Protein AF-A0A7Y3FB42-F1 (afdb_monomer)

Mean predicted aligned error: 3.41 Å

Structure (mmCIF, N/CA/C/O backbone):
data_AF-A0A7Y3FB42-F1
#
_entry.id   AF-A0A7Y3FB42-F1
#
loop_
_atom_site.group_PDB
_atom_site.id
_atom_site.type_symbol
_atom_site.label_atom_id
_atom_site.label_alt_id
_atom_site.label_comp_id
_atom_site.label_asym_id
_atom_site.label_entity_id
_atom_site.label_seq_id
_atom_site.pdbx_PDB_ins_code
_atom_site.Cartn_x
_atom_site.Cartn_y
_atom_site.Cartn_z
_atom_site.occupancy
_atom_site.B_iso_or_equiv
_atom_site.auth_seq_id
_atom_site.auth_comp_id
_atom_site.auth_asym_id
_atom_site.auth_atom_id
_atom_site.pdbx_PDB_model_num
ATOM 1 N N . MET A 1 1 ? 3.618 -12.204 19.987 1.00 65.62 1 MET A N 1
ATOM 2 C CA . MET A 1 1 ? 2.351 -12.120 19.213 1.00 65.62 1 MET A CA 1
ATOM 3 C C . MET A 1 1 ? 2.277 -10.885 18.318 1.00 65.62 1 MET A C 1
ATOM 5 O O . MET A 1 1 ? 2.038 -11.058 17.133 1.00 65.62 1 MET A O 1
ATOM 9 N N . LYS A 1 2 ? 2.537 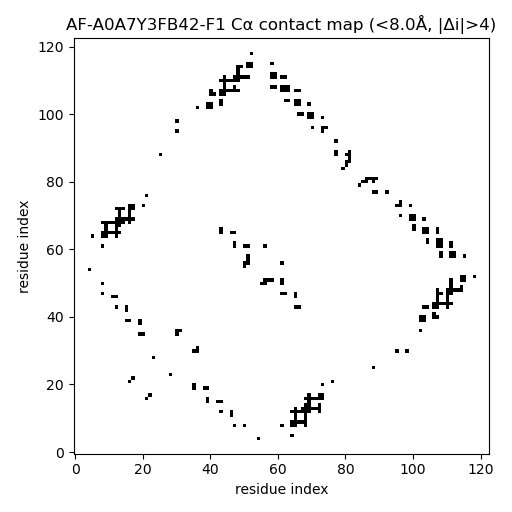-9.667 18.825 1.00 77.94 2 LYS A N 1
ATOM 10 C CA . LYS A 1 2 ? 2.471 -8.421 18.029 1.00 77.94 2 LYS A CA 1
ATOM 11 C C . LYS A 1 2 ? 3.300 -8.454 16.734 1.00 77.94 2 LYS A C 1
ATOM 13 O O . LYS A 1 2 ? 2.776 -8.087 15.693 1.00 77.94 2 LYS A O 1
ATOM 18 N N . ASN A 1 3 ? 4.526 -8.982 16.772 1.00 88.00 3 ASN A N 1
ATOM 19 C CA . ASN A 1 3 ? 5.378 -9.073 15.575 1.00 88.00 3 ASN A CA 1
ATOM 20 C C . ASN A 1 3 ? 4.798 -10.011 14.505 1.00 88.00 3 ASN A C 1
ATOM 22 O O . ASN A 1 3 ? 4.877 -9.701 13.324 1.00 88.00 3 ASN A O 1
ATOM 26 N N . LYS A 1 4 ? 4.150 -11.115 14.914 1.00 92.38 4 LYS A N 1
ATOM 27 C CA . LYS A 1 4 ? 3.469 -12.028 13.980 1.00 92.38 4 LYS A CA 1
ATOM 28 C C . LYS A 1 4 ? 2.294 -11.332 13.292 1.00 92.38 4 LYS A C 1
ATOM 30 O O . LYS A 1 4 ? 2.126 -11.474 12.094 1.00 92.38 4 LYS A O 1
ATOM 35 N N . VAL A 1 5 ? 1.510 -10.551 14.037 1.00 94.38 5 VAL A N 1
ATOM 36 C CA . VAL A 1 5 ? 0.392 -9.780 13.469 1.00 94.38 5 VAL A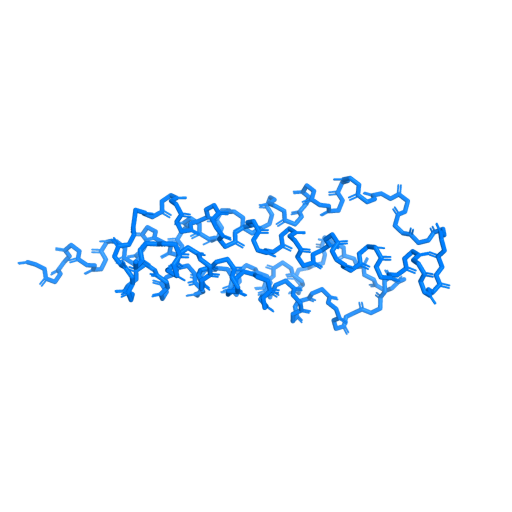 CA 1
ATOM 37 C C . VAL A 1 5 ? 0.897 -8.740 12.471 1.00 94.38 5 VAL A C 1
ATOM 39 O O . VAL A 1 5 ? 0.372 -8.665 11.370 1.00 94.38 5 VAL A O 1
ATOM 42 N N . ILE A 1 6 ? 1.927 -7.969 12.838 1.00 96.31 6 ILE A N 1
ATOM 43 C CA . ILE A 1 6 ? 2.544 -6.980 11.940 1.00 96.31 6 ILE A CA 1
ATOM 44 C C . ILE A 1 6 ? 2.978 -7.653 10.637 1.00 96.31 6 ILE A C 1
ATOM 46 O O . ILE A 1 6 ? 2.614 -7.183 9.566 1.00 96.31 6 ILE A O 1
ATOM 50 N N . PHE A 1 7 ? 3.681 -8.783 10.745 1.00 96.81 7 PHE A N 1
ATOM 51 C CA . PHE A 1 7 ? 4.097 -9.577 9.596 1.00 96.81 7 PHE A CA 1
ATOM 52 C C . PHE A 1 7 ? 2.912 -9.984 8.707 1.00 96.81 7 PHE A C 1
ATOM 54 O O . PHE A 1 7 ? 2.961 -9.753 7.505 1.00 96.81 7 PHE A O 1
ATOM 61 N N . TRP A 1 8 ? 1.831 -10.524 9.282 1.00 97.56 8 TRP A N 1
ATOM 62 C CA . TRP A 1 8 ? 0.654 -10.934 8.508 1.00 97.56 8 TRP A CA 1
ATOM 63 C C . TRP A 1 8 ? -0.033 -9.768 7.795 1.00 97.56 8 TRP A C 1
ATOM 65 O O . TRP A 1 8 ? -0.398 -9.910 6.632 1.00 97.56 8 TRP A O 1
ATOM 75 N N . VAL A 1 9 ? -0.181 -8.612 8.450 1.00 98.12 9 VAL A N 1
AT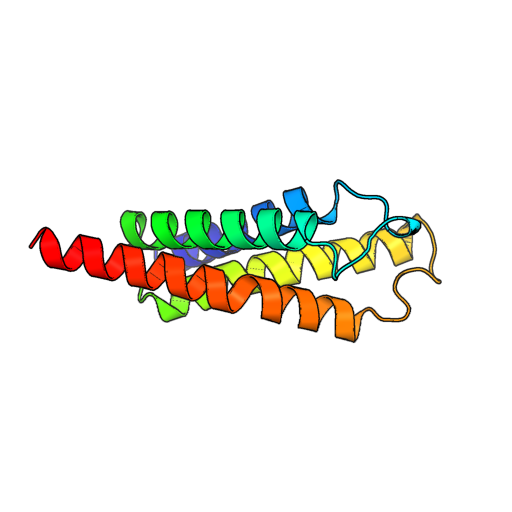OM 76 C CA . VAL A 1 9 ? -0.778 -7.428 7.808 1.00 98.12 9 VAL A CA 1
ATOM 77 C C . VAL A 1 9 ? 0.096 -6.937 6.653 1.00 98.12 9 VAL A C 1
ATOM 79 O O . VAL A 1 9 ? -0.421 -6.667 5.573 1.00 98.12 9 VAL A O 1
ATOM 82 N N . THR A 1 10 ? 1.415 -6.873 6.840 1.00 98.38 10 THR A N 1
ATOM 83 C CA . THR A 1 10 ? 2.330 -6.508 5.750 1.00 98.38 10 THR A CA 1
ATOM 84 C C . THR A 1 10 ? 2.275 -7.525 4.610 1.00 98.38 10 THR A C 1
ATOM 86 O O . THR A 1 10 ? 2.239 -7.127 3.449 1.00 98.38 10 THR A O 1
ATOM 89 N N . LEU A 1 11 ? 2.206 -8.825 4.917 1.00 98.31 11 LEU A N 1
ATOM 90 C CA . LEU A 1 11 ? 2.108 -9.881 3.909 1.00 98.31 11 LEU A CA 1
ATOM 91 C C . LEU A 1 11 ? 0.838 -9.749 3.061 1.00 98.31 11 LEU A C 1
ATOM 93 O O . LEU A 1 11 ? 0.908 -9.920 1.849 1.00 98.31 11 LEU A O 1
ATOM 97 N N . ILE A 1 12 ? -0.300 -9.383 3.660 1.00 98.38 12 ILE A N 1
ATOM 98 C CA . ILE A 1 12 ? -1.530 -9.086 2.907 1.00 98.38 12 ILE A CA 1
ATOM 99 C C . ILE A 1 12 ? -1.277 -7.954 1.900 1.00 98.38 12 ILE A C 1
ATOM 101 O O . ILE A 1 12 ? -1.653 -8.082 0.737 1.00 98.38 12 ILE A O 1
ATOM 105 N N . GLY A 1 13 ? -0.592 -6.884 2.314 1.00 98.44 13 GLY A N 1
ATOM 106 C CA . GLY A 1 13 ? -0.187 -5.799 1.415 1.00 98.44 13 GLY A CA 1
ATOM 107 C C . GLY A 1 13 ? 0.701 -6.278 0.262 1.00 98.44 13 GLY A C 1
ATOM 108 O O . GLY A 1 13 ? 0.454 -5.918 -0.887 1.00 98.44 13 GLY A O 1
ATOM 109 N N . ILE A 1 14 ? 1.685 -7.139 0.550 1.00 98.56 14 ILE A N 1
ATOM 110 C CA . ILE A 1 14 ? 2.562 -7.734 -0.473 1.00 98.56 14 ILE A CA 1
ATOM 111 C C . ILE A 1 14 ? 1.740 -8.529 -1.486 1.00 98.56 14 ILE A C 1
ATOM 113 O O . ILE A 1 14 ? 1.930 -8.362 -2.685 1.00 98.56 14 ILE A O 1
ATOM 117 N N . LEU A 1 15 ? 0.804 -9.360 -1.025 1.00 98.25 15 LEU A N 1
ATOM 118 C CA . LEU A 1 15 ? -0.041 -10.163 -1.910 1.00 98.25 15 LEU A CA 1
ATOM 119 C C . LEU A 1 15 ? -0.928 -9.290 -2.804 1.00 98.25 15 LEU A C 1
ATOM 121 O O . LEU A 1 15 ? -1.052 -9.577 -3.990 1.00 98.25 15 LEU A O 1
ATOM 125 N N . ILE A 1 16 ? -1.497 -8.204 -2.271 1.00 98.00 16 ILE A N 1
ATOM 126 C CA . ILE A 1 16 ? -2.282 -7.249 -3.068 1.00 98.00 16 ILE A CA 1
ATOM 127 C C . ILE A 1 16 ? -1.411 -6.625 -4.161 1.00 98.00 16 ILE A C 1
ATOM 129 O O . ILE A 1 16 ? -1.815 -6.600 -5.325 1.00 98.00 16 ILE A O 1
ATOM 133 N N . GLY A 1 17 ? -0.212 -6.154 -3.807 1.00 97.12 17 GLY A N 1
ATOM 134 C CA . GLY A 1 17 ? 0.725 -5.586 -4.773 1.00 97.12 17 GLY A CA 1
ATOM 135 C C . GLY A 1 17 ? 1.175 -6.613 -5.816 1.00 97.12 17 GLY A C 1
ATOM 136 O O . GLY A 1 17 ? 1.150 -6.326 -7.009 1.00 97.12 17 GLY A O 1
ATOM 137 N N . ALA A 1 18 ? 1.497 -7.837 -5.400 1.00 96.19 18 ALA A N 1
ATOM 138 C CA . ALA A 1 18 ? 1.887 -8.912 -6.305 1.00 96.19 18 ALA A CA 1
ATOM 139 C C . ALA A 1 18 ? 0.771 -9.230 -7.310 1.00 96.19 18 ALA A C 1
ATOM 141 O O . ALA A 1 18 ? 0.995 -9.199 -8.514 1.00 96.19 18 ALA A O 1
ATOM 142 N N . ILE A 1 19 ? -0.457 -9.444 -6.833 1.00 95.06 19 ILE A N 1
ATOM 143 C CA . ILE A 1 19 ? -1.606 -9.757 -7.694 1.00 95.06 19 ILE A CA 1
ATOM 144 C C . ILE A 1 19 ? -1.930 -8.601 -8.647 1.00 95.06 19 ILE A C 1
ATOM 146 O O . ILE A 1 19 ? -2.344 -8.852 -9.776 1.00 95.06 19 ILE A O 1
ATOM 150 N N . SER A 1 20 ? -1.763 -7.353 -8.209 1.00 93.94 20 SER A N 1
ATOM 151 C CA . SER A 1 20 ? -2.147 -6.190 -9.015 1.00 93.94 20 SER A CA 1
ATOM 152 C C . SER A 1 20 ? -1.090 -5.836 -10.054 1.00 93.94 20 SER A C 1
ATOM 154 O O . SER A 1 20 ? -1.413 -5.675 -11.225 1.00 93.94 20 SER A O 1
ATOM 156 N N . TYR A 1 21 ? 0.172 -5.728 -9.638 1.00 92.31 21 TYR A N 1
ATOM 157 C CA . TYR A 1 21 ? 1.229 -5.256 -10.521 1.00 92.31 21 TYR A CA 1
ATOM 158 C C . TYR A 1 21 ? 1.774 -6.399 -11.385 1.00 92.31 21 TYR A C 1
ATOM 160 O O . TYR A 1 21 ? 1.822 -6.256 -12.599 1.00 92.31 21 TYR A O 1
ATOM 168 N N . TRP A 1 22 ? 2.105 -7.566 -10.825 1.00 93.38 22 TRP A N 1
ATOM 169 C CA . TRP A 1 22 ? 2.868 -8.599 -11.551 1.00 93.38 22 TRP A CA 1
ATOM 170 C C . TRP A 1 22 ? 2.105 -9.288 -12.687 1.00 93.38 22 TRP A C 1
ATOM 172 O O . TRP A 1 22 ? 2.698 -10.018 -13.474 1.00 93.38 22 T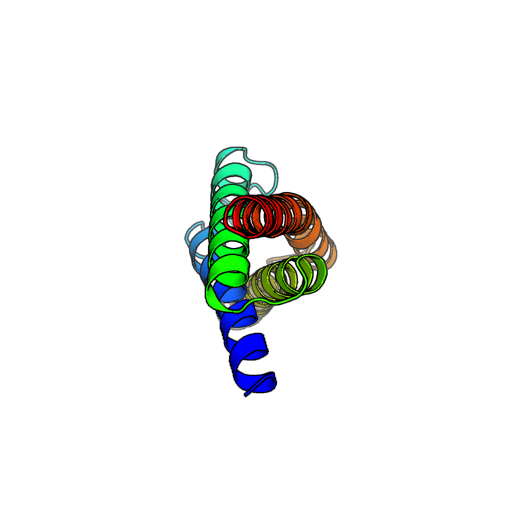RP A O 1
ATOM 182 N N . ARG A 1 23 ? 0.788 -9.089 -12.775 1.00 88.69 23 ARG A N 1
ATOM 183 C CA . ARG A 1 23 ? -0.043 -9.694 -13.824 1.00 88.69 23 ARG A CA 1
ATOM 184 C C . ARG A 1 23 ? 0.017 -8.958 -15.159 1.00 88.69 23 ARG A C 1
ATOM 186 O O . ARG A 1 23 ? -0.441 -9.519 -16.148 1.00 88.69 23 ARG A O 1
ATOM 193 N N . ILE A 1 24 ? 0.519 -7.727 -15.170 1.00 86.62 24 ILE A N 1
ATOM 194 C CA . ILE A 1 24 ? 0.571 -6.870 -16.356 1.00 86.62 24 ILE A CA 1
ATOM 195 C C . ILE A 1 24 ? 2.046 -6.720 -16.746 1.00 86.62 24 ILE A C 1
ATOM 197 O O . ILE A 1 24 ? 2.823 -6.294 -15.880 1.00 86.62 24 ILE A O 1
ATOM 201 N N . PRO A 1 25 ? 2.448 -7.065 -17.985 1.00 87.06 25 PRO A N 1
ATOM 202 C CA . PRO A 1 25 ? 3.789 -6.786 -18.502 1.00 87.06 25 PRO A CA 1
ATOM 203 C C . PRO A 1 25 ? 4.181 -5.319 -18.289 1.00 87.06 25 PRO A C 1
ATOM 205 O O . PRO A 1 25 ? 3.327 -4.435 -18.287 1.00 87.06 25 PRO A O 1
ATOM 208 N N . TYR A 1 26 ? 5.460 -5.051 -18.018 1.00 83.38 26 TYR A N 1
ATOM 209 C CA . TYR A 1 26 ? 5.886 -3.701 -17.630 1.00 83.38 26 TYR A CA 1
ATOM 210 C C . TYR A 1 26 ? 5.729 -2.680 -18.771 1.00 83.38 26 TYR A C 1
ATOM 212 O O . TYR A 1 26 ? 5.307 -1.552 -18.541 1.00 83.38 26 TYR A O 1
ATOM 220 N N . ASP A 1 27 ? 6.011 -3.089 -20.002 1.00 83.31 27 ASP A N 1
ATOM 221 C CA . ASP A 1 27 ? 5.855 -2.304 -21.229 1.00 83.31 27 ASP A CA 1
ATOM 222 C C . ASP A 1 27 ? 4.395 -1.935 -21.544 1.00 83.31 27 ASP A C 1
ATOM 224 O O . ASP A 1 27 ? 4.135 -0.907 -22.167 1.00 83.31 27 ASP A O 1
ATOM 228 N N . GLU A 1 28 ? 3.442 -2.727 -21.053 1.00 84.56 28 GLU A N 1
ATOM 229 C CA . GLU A 1 28 ? 2.002 -2.466 -21.159 1.00 84.56 28 GLU A CA 1
ATOM 230 C C . GLU A 1 28 ? 1.438 -1.723 -19.933 1.00 84.56 28 GLU A C 1
ATOM 232 O O . GLU A 1 28 ? 0.273 -1.315 -19.918 1.00 84.56 28 GLU A O 1
ATOM 237 N N . MET A 1 29 ? 2.238 -1.537 -18.878 1.00 83.25 29 MET A N 1
ATOM 238 C CA . MET A 1 29 ? 1.763 -0.990 -17.614 1.00 83.25 29 MET A CA 1
A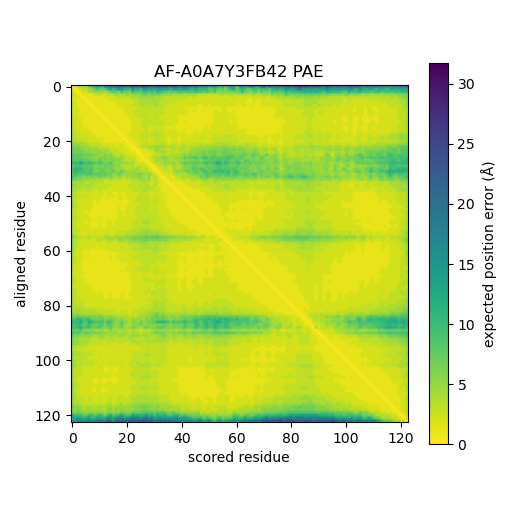TOM 239 C C . MET A 1 29 ? 1.548 0.521 -17.689 1.00 83.25 29 MET A C 1
ATOM 241 O O . MET A 1 29 ? 2.484 1.318 -17.644 1.00 83.25 29 MET A O 1
ATOM 245 N N . ASN A 1 30 ? 0.283 0.932 -17.650 1.00 86.25 30 ASN A N 1
ATOM 246 C CA . ASN A 1 30 ? -0.077 2.318 -17.395 1.00 86.25 30 ASN A CA 1
ATOM 247 C C . ASN A 1 30 ? -0.479 2.510 -15.924 1.00 86.25 30 ASN A C 1
ATOM 249 O O . ASN A 1 30 ? -1.571 2.145 -15.491 1.00 86.25 30 ASN A O 1
ATOM 253 N N . LEU A 1 31 ? 0.399 3.148 -15.146 1.00 81.56 31 LEU A N 1
ATOM 254 C CA . LEU A 1 31 ? 0.178 3.401 -13.716 1.00 81.56 31 LEU A CA 1
ATOM 255 C C . LEU A 1 31 ? -1.016 4.312 -13.416 1.00 81.56 31 LEU A C 1
ATOM 257 O O . LEU A 1 31 ? -1.481 4.334 -12.282 1.00 81.56 31 LEU A O 1
ATOM 261 N N . SER A 1 32 ? -1.510 5.068 -14.398 1.00 82.38 32 SER A N 1
ATOM 262 C CA . SER A 1 32 ? -2.704 5.914 -14.272 1.00 82.38 32 SER A CA 1
ATOM 263 C C . SER A 1 32 ? -3.987 5.227 -14.746 1.00 82.38 32 SER A C 1
ATOM 265 O O . SER A 1 32 ? -5.066 5.812 -14.673 1.00 82.38 32 SER A O 1
ATOM 267 N N . GLU A 1 33 ? -3.891 3.984 -15.225 1.00 88.75 33 GLU A N 1
ATOM 268 C CA . GLU A 1 33 ? -5.040 3.265 -15.749 1.00 88.75 33 GLU A CA 1
ATOM 269 C C . GLU A 1 33 ? -6.054 2.951 -14.648 1.00 88.75 33 GLU A C 1
ATOM 271 O O . GLU A 1 33 ? -5.731 2.401 -13.590 1.00 88.75 33 GLU A O 1
ATOM 276 N N . ILE A 1 34 ? -7.320 3.255 -14.934 1.00 84.50 34 ILE A N 1
ATOM 277 C CA . ILE A 1 34 ? -8.418 3.111 -13.979 1.00 84.50 34 ILE A CA 1
ATOM 278 C C . ILE A 1 34 ? -8.547 1.683 -13.437 1.00 84.50 34 ILE A C 1
ATOM 280 O O . ILE A 1 34 ? -8.849 1.499 -12.260 1.00 84.50 34 ILE A O 1
ATOM 284 N N . ASN A 1 35 ? -8.257 0.673 -14.261 1.00 88.56 35 ASN A N 1
ATOM 285 C CA . ASN A 1 35 ? -8.345 -0.730 -13.873 1.00 88.56 35 ASN A CA 1
ATOM 286 C C . ASN A 1 35 ? -7.340 -1.066 -12.765 1.00 88.56 35 ASN A C 1
ATOM 288 O O . ASN A 1 35 ? -7.720 -1.643 -11.746 1.00 88.56 35 ASN A O 1
ATOM 292 N N . LEU A 1 36 ? -6.080 -0.647 -12.910 1.00 90.38 36 LEU A N 1
ATOM 293 C CA . LEU A 1 36 ? -5.049 -0.864 -11.895 1.00 90.38 36 LEU A CA 1
ATOM 294 C C . LEU A 1 36 ? -5.382 -0.115 -10.595 1.00 90.38 36 LEU A C 1
ATOM 296 O O . LEU A 1 36 ? -5.257 -0.677 -9.504 1.00 90.38 36 LEU A O 1
ATOM 300 N N . TRP A 1 37 ? -5.869 1.127 -10.705 1.00 92.75 37 TRP A N 1
ATOM 301 C CA . TRP A 1 37 ? -6.353 1.922 -9.567 1.00 92.75 37 TRP A CA 1
ATOM 302 C C . TRP A 1 37 ? -7.467 1.225 -8.799 1.00 92.75 37 TRP A C 1
ATOM 304 O O . TRP A 1 37 ? -7.397 1.134 -7.571 1.00 92.75 37 TRP A O 1
ATOM 314 N N . LEU A 1 38 ? -8.442 0.668 -9.513 1.00 92.88 38 LEU A N 1
ATOM 315 C CA . LEU A 1 38 ? -9.533 -0.094 -8.921 1.00 92.88 38 LEU A CA 1
ATOM 316 C C . LEU A 1 38 ? -9.043 -1.391 -8.269 1.00 92.88 38 LEU A C 1
ATOM 318 O O . LEU A 1 38 ? -9.442 -1.665 -7.141 1.00 92.88 38 LEU A O 1
ATOM 322 N N . PHE A 1 39 ? -8.160 -2.160 -8.914 1.00 94.06 39 PHE A N 1
ATOM 323 C CA . PHE A 1 39 ? -7.654 -3.418 -8.351 1.00 94.06 39 PHE A CA 1
ATOM 324 C C . PHE A 1 39 ? -6.858 -3.205 -7.063 1.00 94.06 39 PHE A C 1
ATOM 326 O O . PHE A 1 39 ? -7.181 -3.809 -6.036 1.00 94.06 39 PHE A O 1
ATOM 333 N N . VAL A 1 40 ? -5.861 -2.316 -7.089 1.00 96.38 40 VAL A N 1
ATOM 334 C CA . VAL A 1 40 ? -5.055 -2.016 -5.897 1.00 96.38 40 VAL A CA 1
ATOM 335 C C . VAL A 1 40 ? -5.935 -1.387 -4.825 1.00 96.38 40 VAL A C 1
ATOM 337 O O . VAL A 1 40 ? -5.889 -1.829 -3.683 1.00 96.38 40 VAL A O 1
ATOM 340 N N . GLY A 1 41 ? -6.769 -0.405 -5.185 1.00 96.88 41 GLY A N 1
ATOM 341 C CA . GLY A 1 41 ? -7.625 0.312 -4.241 1.00 96.88 41 GLY A CA 1
ATOM 342 C C . GLY A 1 41 ? -8.675 -0.576 -3.569 1.00 96.88 41 GLY A C 1
ATOM 343 O O . GLY A 1 41 ? -8.885 -0.479 -2.360 1.00 96.88 41 GLY A O 1
ATOM 344 N N . ALA A 1 42 ? -9.314 -1.478 -4.318 1.00 97.50 42 ALA A N 1
ATOM 345 C CA . ALA A 1 42 ? -10.239 -2.457 -3.752 1.00 97.50 42 ALA A CA 1
ATOM 346 C C . ALA A 1 42 ? -9.497 -3.459 -2.859 1.00 97.50 42 ALA A C 1
ATOM 348 O O . ALA A 1 42 ? -9.940 -3.740 -1.744 1.00 97.50 42 ALA A O 1
ATOM 349 N N . GLY A 1 43 ? -8.342 -3.957 -3.314 1.00 98.12 43 GLY A N 1
ATOM 350 C CA . GLY A 1 43 ? -7.515 -4.890 -2.554 1.00 98.12 43 GLY A CA 1
ATOM 351 C C . GLY A 1 43 ? -7.055 -4.308 -1.217 1.00 98.12 43 GLY A C 1
ATOM 352 O O . GLY A 1 43 ? -7.212 -4.949 -0.178 1.00 98.12 43 GLY A O 1
ATOM 353 N N . THR A 1 44 ? -6.541 -3.078 -1.212 1.00 98.50 44 THR A N 1
ATOM 354 C CA . THR A 1 44 ? -6.056 -2.397 -0.002 1.00 98.50 44 THR A CA 1
ATOM 355 C C . THR A 1 44 ? -7.187 -2.052 0.956 1.00 98.50 44 THR A C 1
ATOM 357 O O . THR A 1 44 ? -7.015 -2.242 2.160 1.00 98.50 44 THR A O 1
ATOM 360 N N . LEU A 1 45 ? -8.346 -1.614 0.450 1.00 98.62 45 LEU A N 1
ATOM 361 C CA . LEU A 1 45 ? -9.538 -1.353 1.259 1.00 98.62 45 LEU A CA 1
ATOM 362 C C . LEU A 1 45 ? -10.034 -2.629 1.943 1.00 98.62 45 LEU A C 1
ATOM 364 O O . LEU A 1 45 ? -10.248 -2.639 3.155 1.00 98.62 45 LEU A O 1
ATOM 368 N N . ILE A 1 46 ? -10.199 -3.714 1.185 1.00 98.38 46 ILE A N 1
ATOM 369 C CA . ILE A 1 46 ? -10.678 -4.999 1.709 1.00 98.38 46 ILE A CA 1
ATOM 370 C C . ILE A 1 46 ? -9.657 -5.576 2.697 1.00 98.38 46 ILE A C 1
ATOM 372 O O . ILE A 1 46 ? -10.011 -5.963 3.814 1.00 98.38 46 ILE A O 1
ATOM 376 N N . GLY A 1 47 ? -8.378 -5.585 2.317 1.00 98.25 47 GLY A N 1
ATOM 377 C CA . GLY A 1 47 ? -7.290 -6.102 3.139 1.00 98.25 47 GLY A CA 1
ATOM 378 C C . GLY A 1 47 ? -7.153 -5.362 4.468 1.00 98.25 47 GLY A C 1
ATOM 379 O O . GLY A 1 47 ? -7.001 -5.999 5.515 1.00 98.25 47 GLY A O 1
ATOM 380 N N . SER A 1 48 ? -7.255 -4.030 4.464 1.00 98.50 48 SER A N 1
ATOM 381 C CA . SER A 1 48 ? -7.158 -3.226 5.683 1.00 98.50 48 SER A CA 1
ATOM 382 C C . SER A 1 48 ? -8.406 -3.327 6.565 1.00 98.50 48 SER A C 1
ATOM 384 O O . SER A 1 48 ? -8.279 -3.365 7.796 1.00 98.50 48 SER A O 1
ATOM 386 N N . LEU A 1 49 ? -9.593 -3.446 5.961 1.00 98.31 49 LEU A N 1
ATOM 387 C CA . LEU A 1 49 ? -10.853 -3.677 6.663 1.00 98.31 49 LEU A CA 1
ATOM 388 C C . LEU A 1 49 ? -10.782 -4.988 7.450 1.00 98.31 49 LEU A C 1
ATOM 390 O O . LEU A 1 49 ? -10.917 -4.981 8.677 1.00 98.31 49 LEU A O 1
ATOM 394 N N . PHE A 1 50 ? -10.487 -6.105 6.781 1.00 97.94 50 PHE A N 1
ATOM 395 C CA . PHE A 1 50 ? -10.408 -7.406 7.446 1.00 97.94 50 PHE A CA 1
ATOM 396 C C . PHE A 1 50 ? -9.251 -7.486 8.439 1.00 97.94 50 PHE A C 1
ATOM 398 O O . PHE A 1 50 ? -9.436 -7.999 9.542 1.00 97.94 50 PHE A O 1
ATOM 405 N N . SER A 1 51 ? -8.088 -6.917 8.115 1.00 97.62 51 SER A N 1
ATOM 406 C CA . SER A 1 51 ? -6.954 -6.879 9.048 1.00 97.62 51 SER A CA 1
ATOM 407 C C . SER A 1 51 ? -7.305 -6.139 10.340 1.00 97.62 51 SER A C 1
ATOM 409 O O . SER A 1 51 ? -6.944 -6.577 11.433 1.00 97.62 51 SER A O 1
ATOM 411 N N . THR A 1 52 ? -8.047 -5.034 10.245 1.00 97.44 52 THR A N 1
ATOM 412 C CA . THR A 1 52 ? -8.497 -4.286 11.425 1.00 97.44 52 THR A CA 1
ATOM 413 C C . THR A 1 52 ? -9.505 -5.090 12.244 1.00 97.44 52 THR A C 1
ATOM 415 O O . THR A 1 52 ? -9.367 -5.162 13.468 1.00 97.44 52 THR A O 1
ATOM 418 N N . LEU A 1 5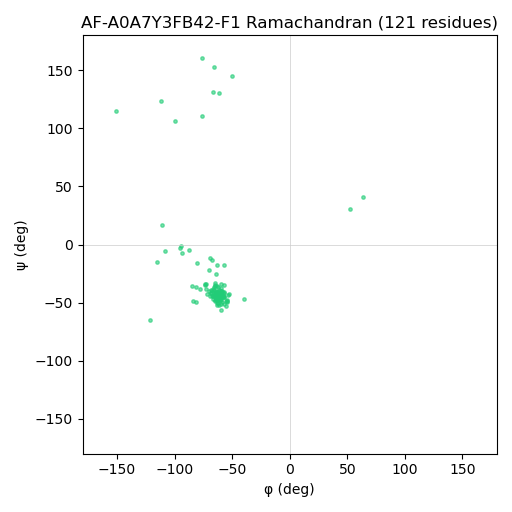3 ? -10.474 -5.736 11.583 1.00 95.62 53 LEU A N 1
ATOM 419 C CA . LEU A 1 53 ? -11.485 -6.564 12.245 1.00 95.62 53 LEU A CA 1
ATOM 420 C C . LEU A 1 53 ? -10.881 -7.770 12.975 1.00 95.62 53 LEU A C 1
ATOM 422 O O . LEU A 1 53 ? -11.266 -8.042 14.109 1.00 95.62 53 LEU A O 1
ATOM 426 N N . LEU A 1 54 ? -9.934 -8.467 12.344 1.00 95.06 54 LEU A N 1
ATOM 427 C CA . LEU A 1 54 ? -9.344 -9.701 12.868 1.00 95.06 54 LEU A CA 1
ATOM 428 C C . LEU A 1 54 ? -8.301 -9.443 13.958 1.00 95.06 54 LEU A C 1
ATOM 430 O O . LEU A 1 54 ? -8.220 -10.192 14.930 1.00 95.06 54 LEU A O 1
ATOM 434 N N . PHE A 1 55 ? -7.491 -8.391 13.809 1.00 94.31 55 PHE A N 1
ATOM 435 C CA . PHE A 1 55 ? -6.315 -8.191 14.656 1.00 94.31 55 PHE A CA 1
ATOM 436 C C . PHE A 1 55 ? -6.441 -7.054 15.675 1.00 94.31 55 PHE A C 1
ATOM 438 O O . PHE A 1 55 ? -5.540 -6.889 16.501 1.00 94.31 55 PHE A O 1
ATOM 445 N N . ASN A 1 56 ? -7.527 -6.270 15.648 1.00 89.94 56 ASN A N 1
ATOM 446 C CA . ASN A 1 56 ? -7.791 -5.169 16.590 1.00 89.94 56 ASN A CA 1
ATOM 447 C C . ASN A 1 56 ? -6.636 -4.151 16.713 1.00 89.94 56 ASN A C 1
ATOM 449 O O . ASN A 1 56 ? -6.410 -3.550 17.769 1.00 89.94 56 ASN A O 1
ATOM 453 N N . LEU A 1 57 ? -5.877 -3.950 15.634 1.00 91.75 57 LEU A N 1
ATOM 454 C CA . LEU A 1 57 ? -4.816 -2.950 15.579 1.00 91.75 57 LEU A CA 1
ATOM 455 C C . LEU A 1 57 ? -5.386 -1.534 15.421 1.00 91.75 57 LEU A C 1
ATOM 457 O O . LEU A 1 57 ? -6.517 -1.332 14.983 1.00 91.75 57 LEU A O 1
ATOM 461 N N . LYS A 1 58 ? -4.573 -0.522 15.757 1.00 95.56 58 LYS A N 1
ATOM 462 C CA . LYS A 1 58 ? -4.927 0.877 15.477 1.00 95.56 58 LYS A CA 1
ATOM 463 C C . LYS A 1 58 ? -5.073 1.060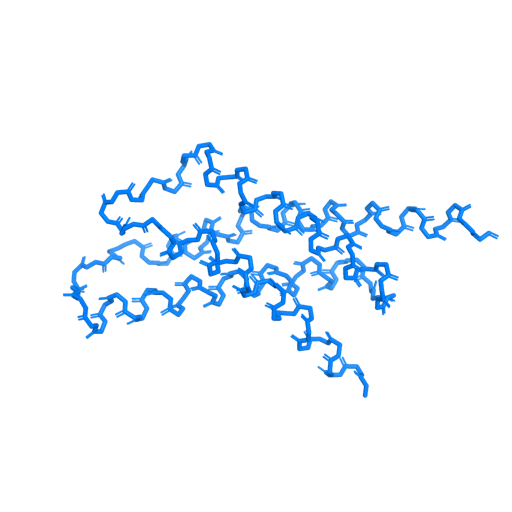 13.952 1.00 95.56 58 LYS A C 1
ATOM 465 O O . LYS A 1 58 ? -4.127 0.696 13.251 1.00 95.56 58 LYS A O 1
ATOM 470 N N . PRO A 1 59 ? -6.163 1.665 13.442 1.00 97.19 59 PRO A N 1
ATOM 471 C CA . PRO A 1 59 ? -6.429 1.763 12.002 1.00 97.19 59 PRO A CA 1
ATOM 472 C C . PRO A 1 59 ? -5.284 2.364 11.187 1.00 97.19 59 PRO A C 1
ATOM 474 O O . PRO A 1 59 ? -4.883 1.804 10.172 1.00 97.19 59 PRO A O 1
ATOM 477 N N . TRP A 1 60 ? -4.674 3.443 11.686 1.00 98.00 60 TRP A N 1
ATOM 478 C CA . TRP A 1 60 ? -3.531 4.075 11.022 1.00 98.00 60 TRP A CA 1
ATOM 479 C C . TRP A 1 60 ? -2.333 3.128 10.865 1.00 98.00 60 TRP A C 1
ATOM 481 O O . TRP A 1 60 ? -1.641 3.183 9.854 1.00 98.00 60 TRP A O 1
ATOM 491 N N . LYS A 1 61 ? -2.102 2.216 11.824 1.00 97.75 61 LYS A N 1
ATOM 492 C CA . LYS A 1 61 ? -1.033 1.212 11.711 1.00 97.75 61 LYS A CA 1
ATOM 493 C C . LYS A 1 61 ? -1.349 0.200 10.622 1.00 97.75 61 LYS A C 1
ATOM 495 O O . LYS A 1 61 ? -0.454 -0.159 9.873 1.00 97.75 61 LYS A O 1
ATOM 500 N N . VAL A 1 62 ? -2.599 -0.253 10.536 1.00 98.25 62 VAL A N 1
ATOM 501 C CA . VAL A 1 62 ? -3.025 -1.192 9.488 1.00 98.25 62 VAL A CA 1
ATOM 502 C C . VAL A 1 62 ? -2.862 -0.554 8.113 1.00 98.25 62 VAL A C 1
ATOM 504 O O . VAL A 1 62 ? -2.258 -1.169 7.240 1.00 98.25 62 VAL A O 1
ATOM 507 N N . GLY A 1 63 ? -3.312 0.695 7.950 1.00 98.31 63 GLY A N 1
ATOM 508 C CA . GLY A 1 63 ? -3.136 1.452 6.711 1.00 98.31 63 GLY A CA 1
ATOM 509 C C . GLY A 1 63 ? -1.671 1.523 6.272 1.00 98.31 63 GLY A C 1
ATOM 510 O O . GLY A 1 63 ? -1.353 1.157 5.143 1.00 98.31 63 GLY A O 1
ATOM 511 N N . LEU A 1 64 ? -0.765 1.898 7.184 1.00 98.56 64 LEU A N 1
ATOM 512 C CA . LEU A 1 64 ? 0.671 1.965 6.891 1.00 98.56 64 LEU A CA 1
ATOM 513 C C . LEU A 1 64 ? 1.286 0.598 6.559 1.00 98.56 64 LEU A C 1
ATOM 515 O O . LEU A 1 64 ? 2.101 0.517 5.649 1.00 98.56 64 LEU A O 1
ATOM 519 N N . LEU A 1 65 ? 0.910 -0.472 7.265 1.00 98.56 65 LEU A N 1
ATOM 520 C CA . LEU A 1 65 ? 1.472 -1.809 7.030 1.00 98.56 65 LEU A CA 1
ATOM 521 C C . LEU A 1 65 ? 1.015 -2.413 5.697 1.00 98.56 65 LEU A C 1
ATOM 523 O O . LEU A 1 65 ? 1.828 -3.007 4.994 1.00 98.56 65 LEU A O 1
ATOM 527 N N . ILE A 1 66 ? -0.257 -2.231 5.330 1.00 98.62 66 ILE A N 1
ATOM 528 C CA . ILE A 1 66 ? -0.776 -2.655 4.022 1.00 98.62 66 ILE A CA 1
ATOM 529 C C . ILE A 1 66 ? -0.070 -1.881 2.902 1.00 98.62 66 ILE A C 1
ATOM 531 O O . ILE A 1 66 ? 0.441 -2.494 1.969 1.00 98.62 66 ILE A O 1
ATOM 535 N N . THR A 1 67 ? 0.025 -0.554 3.035 1.00 98.69 67 THR A N 1
ATOM 536 C CA . THR A 1 67 ? 0.728 0.324 2.078 1.00 98.69 67 THR A CA 1
ATOM 537 C C . THR A 1 67 ? 2.193 -0.084 1.927 1.00 98.69 67 THR A C 1
ATOM 539 O O . THR A 1 67 ? 2.689 -0.225 0.813 1.00 98.69 67 THR A O 1
ATOM 542 N N . LEU A 1 68 ? 2.881 -0.343 3.046 1.00 98.56 68 LEU A N 1
ATOM 543 C CA . LEU A 1 68 ? 4.257 -0.833 3.046 1.00 98.56 68 LEU A CA 1
ATOM 544 C C . LEU A 1 68 ? 4.376 -2.154 2.282 1.00 98.56 68 LEU A C 1
ATOM 546 O O . LEU A 1 68 ? 5.299 -2.313 1.493 1.00 98.56 68 LEU A O 1
ATOM 550 N N . GLY A 1 69 ? 3.448 -3.089 2.489 1.00 98.62 69 GLY A N 1
ATOM 551 C CA . GLY A 1 69 ? 3.438 -4.349 1.754 1.00 98.62 69 GLY A CA 1
ATOM 552 C C . GLY A 1 69 ? 3.295 -4.153 0.243 1.00 98.62 69 GLY A C 1
ATOM 553 O O . GLY A 1 69 ? 4.041 -4.763 -0.518 1.00 98.62 69 GLY A O 1
ATOM 554 N N . VAL A 1 70 ? 2.399 -3.261 -0.193 1.00 98.56 70 VAL A N 1
ATOM 555 C CA . VAL A 1 70 ? 2.228 -2.930 -1.619 1.00 98.56 70 VAL A CA 1
ATOM 556 C C . VAL A 1 70 ? 3.512 -2.333 -2.199 1.00 98.56 70 VAL A C 1
ATOM 558 O O . VAL A 1 70 ? 3.989 -2.806 -3.227 1.00 98.56 70 VAL A O 1
ATOM 561 N N . ILE A 1 71 ? 4.114 -1.359 -1.509 1.00 98.50 71 ILE A N 1
ATOM 562 C CA . ILE A 1 71 ? 5.393 -0.751 -1.905 1.00 98.50 71 ILE A CA 1
ATOM 563 C C . ILE A 1 71 ? 6.489 -1.813 -2.031 1.00 98.50 71 ILE A C 1
ATOM 565 O O . ILE A 1 71 ? 7.221 -1.829 -3.017 1.00 98.50 71 ILE A O 1
ATOM 569 N N . LEU A 1 72 ? 6.594 -2.727 -1.063 1.00 98.50 72 LEU A N 1
ATOM 570 C CA . LEU A 1 72 ? 7.575 -3.810 -1.112 1.00 98.50 72 LEU A CA 1
ATOM 571 C C . LEU A 1 72 ? 7.354 -4.715 -2.326 1.00 98.50 72 LEU A C 1
ATOM 573 O O . LEU A 1 72 ? 8.324 -5.072 -2.982 1.00 98.50 72 LEU A O 1
ATOM 577 N N . ALA A 1 73 ? 6.110 -5.053 -2.666 1.00 98.12 73 ALA A N 1
ATOM 578 C CA . ALA A 1 73 ? 5.821 -5.854 -3.855 1.00 98.12 73 ALA A CA 1
ATOM 579 C C . ALA A 1 73 ? 6.240 -5.156 -5.160 1.00 98.12 73 ALA A C 1
ATOM 581 O O . ALA A 1 73 ? 6.732 -5.824 -6.070 1.00 98.12 73 ALA A O 1
ATOM 582 N N . VAL A 1 74 ? 6.081 -3.830 -5.240 1.00 97.06 74 VAL A N 1
ATOM 583 C CA . VAL A 1 74 ? 6.543 -3.018 -6.379 1.00 97.06 74 VAL A CA 1
ATOM 584 C C . VAL A 1 74 ? 8.069 -2.958 -6.423 1.00 97.06 74 VAL A C 1
ATOM 586 O O . VAL A 1 74 ? 8.649 -3.191 -7.475 1.00 97.06 74 VAL A O 1
ATOM 589 N N . ILE A 1 75 ? 8.739 -2.743 -5.289 1.00 97.94 75 ILE A N 1
ATOM 590 C CA . ILE A 1 75 ? 10.210 -2.752 -5.218 1.00 97.94 75 ILE A CA 1
ATOM 591 C C . ILE A 1 75 ? 10.772 -4.115 -5.635 1.00 97.94 75 ILE A C 1
ATOM 593 O O . ILE A 1 75 ? 11.711 -4.171 -6.424 1.00 97.94 75 ILE A O 1
ATOM 597 N N . ILE A 1 76 ? 10.200 -5.216 -5.133 1.00 97.62 76 ILE A N 1
ATOM 598 C CA . ILE A 1 76 ? 10.629 -6.572 -5.504 1.00 97.62 76 ILE A CA 1
ATOM 599 C C . ILE A 1 76 ? 10.450 -6.781 -7.008 1.00 97.62 76 ILE A C 1
ATOM 601 O O . ILE A 1 76 ? 11.332 -7.361 -7.635 1.00 97.62 76 ILE A O 1
ATOM 605 N N . ARG A 1 77 ? 9.353 -6.279 -7.587 1.00 95.31 77 ARG A N 1
ATOM 606 C CA . ARG A 1 77 ? 9.142 -6.334 -9.033 1.00 95.31 77 ARG A CA 1
ATOM 607 C C . ARG A 1 77 ? 10.222 -5.574 -9.794 1.00 95.31 77 ARG A C 1
ATOM 609 O O . ARG A 1 77 ? 10.848 -6.163 -10.659 1.00 95.31 77 ARG A O 1
ATOM 616 N N . ILE A 1 78 ? 10.467 -4.312 -9.440 1.00 95.50 78 ILE A N 1
ATOM 617 C CA . ILE A 1 78 ? 11.482 -3.473 -10.093 1.00 95.50 78 ILE A CA 1
ATOM 618 C C . ILE A 1 78 ? 12.839 -4.183 -10.071 1.00 95.50 78 ILE A C 1
ATOM 620 O O . ILE A 1 78 ? 13.504 -4.290 -11.094 1.00 95.50 78 ILE A O 1
ATOM 624 N N . ILE A 1 79 ? 13.239 -4.713 -8.910 1.00 96.50 79 ILE A N 1
ATOM 625 C CA . ILE A 1 79 ? 14.496 -5.457 -8.773 1.00 96.50 79 ILE A CA 1
ATOM 626 C C . ILE A 1 79 ? 14.500 -6.688 -9.687 1.00 96.50 79 ILE A C 1
ATOM 628 O O . ILE A 1 79 ? 15.511 -6.955 -10.333 1.00 96.50 79 ILE A O 1
ATOM 632 N N . TYR A 1 80 ? 13.398 -7.437 -9.739 1.00 95.75 80 TYR A N 1
ATOM 633 C CA . TYR A 1 80 ? 13.272 -8.631 -10.570 1.00 95.75 80 TYR A CA 1
ATOM 634 C C . TYR A 1 80 ? 13.379 -8.303 -12.067 1.00 95.75 80 TYR A C 1
ATOM 636 O O . TYR A 1 80 ? 14.215 -8.889 -12.754 1.00 95.75 80 TYR A O 1
ATOM 644 N N . ASP A 1 81 ? 12.619 -7.322 -12.548 1.00 93.69 81 ASP A N 1
ATOM 645 C CA . ASP A 1 81 ? 12.579 -6.934 -13.961 1.00 93.69 81 ASP A CA 1
ATOM 646 C C . ASP A 1 81 ? 13.942 -6.359 -14.411 1.00 93.69 81 ASP A C 1
ATOM 648 O O . ASP A 1 81 ? 14.495 -6.797 -15.423 1.00 93.69 81 ASP A O 1
ATOM 652 N N . VAL A 1 82 ? 14.569 -5.497 -13.597 1.00 94.25 82 VAL A N 1
ATOM 653 C CA . VAL A 1 82 ? 15.908 -4.930 -13.865 1.00 94.25 82 VAL A CA 1
ATOM 654 C C . VAL A 1 82 ? 17.013 -5.992 -13.849 1.00 94.25 82 VAL A C 1
ATOM 656 O O . VAL A 1 82 ? 17.963 -5.906 -14.626 1.00 94.25 82 VAL A O 1
ATOM 659 N N . THR A 1 83 ? 16.922 -6.988 -12.961 1.00 95.31 83 THR A N 1
ATOM 660 C CA . THR A 1 83 ? 17.975 -8.010 -12.804 1.00 95.31 83 THR A CA 1
ATOM 661 C C . THR A 1 83 ? 17.879 -9.115 -13.854 1.00 95.31 83 THR A C 1
ATOM 663 O O . THR A 1 83 ? 18.911 -9.629 -14.284 1.00 95.31 83 THR A O 1
ATOM 666 N N . PHE A 1 84 ? 16.665 -9.517 -14.240 1.00 94.06 84 PHE A N 1
ATOM 667 C CA . PHE A 1 84 ? 16.448 -10.742 -15.017 1.00 94.06 84 PHE A CA 1
ATOM 668 C C . PHE A 1 84 ? 15.883 -10.527 -16.426 1.00 94.06 84 PHE A C 1
ATOM 670 O O . PHE A 1 84 ? 15.952 -11.464 -17.220 1.00 94.06 84 PHE A O 1
ATOM 677 N N . PHE A 1 85 ? 15.349 -9.344 -16.756 1.00 88.88 85 PHE A N 1
ATOM 678 C CA . PHE A 1 85 ? 14.704 -9.091 -18.052 1.00 88.88 85 PHE A CA 1
ATOM 679 C C . PHE A 1 85 ? 15.368 -7.950 -18.819 1.00 88.88 85 PHE A C 1
ATOM 681 O O . PHE A 1 85 ? 15.941 -8.185 -19.880 1.00 88.88 85 PHE A O 1
ATOM 688 N N . ASP A 1 86 ? 15.307 -6.729 -18.289 1.00 87.31 86 ASP A N 1
ATOM 689 C CA . ASP A 1 86 ? 15.830 -5.539 -18.959 1.00 87.31 86 ASP A CA 1
ATOM 690 C C . ASP A 1 86 ? 16.278 -4.500 -17.929 1.00 87.31 86 ASP A C 1
ATOM 692 O O . ASP A 1 86 ? 15.465 -3.913 -17.219 1.00 87.31 86 ASP A O 1
ATOM 696 N N . SER A 1 87 ? 17.579 -4.215 -17.878 1.00 86.88 87 SER A N 1
ATOM 697 C CA . SER A 1 87 ? 18.143 -3.229 -16.950 1.00 86.88 87 SER A CA 1
ATOM 698 C C . SER A 1 87 ? 17.727 -1.782 -17.238 1.00 86.88 87 SER A C 1
ATOM 700 O O . SER A 1 87 ? 17.970 -0.906 -16.413 1.00 86.88 87 SER A O 1
ATOM 702 N N . THR A 1 88 ? 17.156 -1.519 -18.416 1.00 87.06 88 THR A N 1
ATOM 703 C CA . THR A 1 88 ? 16.609 -0.212 -18.807 1.00 87.06 88 THR A CA 1
ATOM 704 C C . THR A 1 88 ? 15.103 -0.098 -18.557 1.00 87.06 88 THR A C 1
ATOM 706 O O . THR A 1 88 ? 14.523 0.977 -18.741 1.00 87.06 88 THR A O 1
ATOM 709 N N . SER A 1 89 ? 14.467 -1.179 -18.089 1.00 78.88 89 SER A N 1
ATOM 710 C CA . SER A 1 89 ? 13.118 -1.122 -17.531 1.00 78.88 89 SER A CA 1
ATOM 711 C C . SER A 1 89 ? 13.121 -0.304 -16.230 1.00 78.88 89 SER A C 1
ATOM 713 O O . SER A 1 89 ? 14.141 -0.181 -15.554 1.00 78.88 89 SER A O 1
ATOM 715 N N . HIS A 1 90 ? 11.987 0.312 -15.885 1.00 89.38 90 HIS A N 1
ATOM 716 C CA . HIS A 1 90 ? 11.832 1.109 -14.658 1.00 89.38 90 HIS A CA 1
ATOM 717 C C . HIS A 1 90 ? 12.706 2.374 -14.536 1.00 89.38 90 HIS A C 1
ATOM 719 O O . HIS A 1 90 ? 13.153 2.744 -13.447 1.00 89.38 90 HIS A O 1
ATOM 725 N N . ASN A 1 91 ? 12.872 3.131 -15.628 1.00 90.56 91 ASN A N 1
ATOM 726 C CA . ASN A 1 91 ? 13.552 4.443 -15.611 1.00 90.56 91 ASN A CA 1
ATOM 727 C C . ASN A 1 91 ? 12.923 5.467 -14.642 1.00 90.56 91 ASN A C 1
ATOM 729 O O . ASN A 1 91 ? 13.553 6.463 -14.287 1.00 90.56 91 ASN A O 1
ATOM 733 N N . LEU A 1 92 ? 11.680 5.232 -14.210 1.00 91.38 92 LEU A N 1
ATOM 734 C CA . LEU A 1 92 ? 10.945 6.069 -13.266 1.00 91.38 92 LEU A CA 1
ATOM 735 C C . LEU A 1 92 ? 10.737 5.386 -11.907 1.00 91.38 92 LEU A C 1
ATOM 737 O O . LEU A 1 92 ? 9.926 5.877 -11.123 1.00 91.38 92 LEU A O 1
ATOM 741 N N . ALA A 1 93 ? 11.486 4.321 -11.587 1.00 93.38 93 ALA A N 1
ATOM 742 C CA . ALA A 1 93 ? 11.329 3.503 -10.378 1.00 93.38 93 ALA A CA 1
ATOM 743 C C . ALA A 1 93 ? 11.004 4.288 -9.086 1.00 93.38 93 ALA A C 1
ATOM 745 O O . ALA A 1 93 ? 10.057 3.907 -8.391 1.00 93.38 93 ALA A O 1
ATOM 746 N N . PRO A 1 94 ? 11.696 5.401 -8.743 1.00 94.12 94 PRO A N 1
ATOM 747 C CA . PRO A 1 94 ? 11.349 6.175 -7.549 1.00 94.12 94 PRO A CA 1
ATOM 748 C C . PRO A 1 94 ? 9.908 6.705 -7.566 1.00 94.12 94 PRO A C 1
ATOM 750 O O . PRO A 1 94 ? 9.223 6.677 -6.544 1.00 94.12 94 PRO A O 1
ATOM 753 N N . PHE A 1 95 ? 9.427 7.162 -8.722 1.00 94.69 95 PHE A N 1
ATOM 754 C CA . PHE A 1 95 ? 8.063 7.656 -8.889 1.00 94.69 95 PHE A CA 1
ATOM 755 C C . PHE A 1 95 ? 7.044 6.525 -8.864 1.00 94.69 95 PHE A C 1
ATOM 757 O O . PHE A 1 95 ? 5.993 6.691 -8.257 1.00 94.69 95 PHE A O 1
ATOM 764 N N . GLU A 1 96 ? 7.346 5.367 -9.445 1.00 93.62 96 GLU A N 1
ATOM 765 C CA . GLU A 1 96 ? 6.452 4.200 -9.423 1.00 93.62 96 GLU A CA 1
ATOM 766 C C . GLU A 1 96 ? 6.164 3.745 -7.988 1.00 93.62 96 GLU A C 1
ATOM 768 O O . G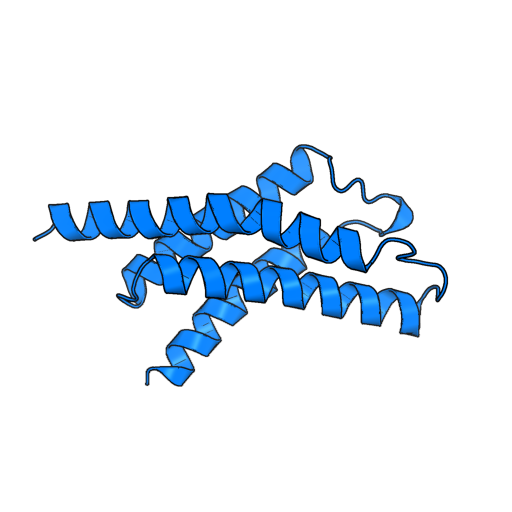LU A 1 96 ? 5.014 3.510 -7.606 1.00 93.62 96 GLU A O 1
ATOM 773 N N . VAL A 1 97 ? 7.207 3.720 -7.152 1.00 96.50 97 VAL A N 1
ATOM 774 C CA . VAL A 1 97 ? 7.085 3.435 -5.721 1.00 96.50 97 VAL A CA 1
ATOM 775 C C . VAL A 1 97 ? 6.206 4.481 -5.030 1.00 96.50 97 VAL A C 1
ATOM 777 O O . VAL A 1 97 ? 5.288 4.113 -4.293 1.00 96.50 97 VAL A O 1
ATOM 780 N N . ILE A 1 98 ? 6.424 5.774 -5.295 1.00 96.81 98 ILE A N 1
ATOM 781 C CA . ILE A 1 98 ? 5.603 6.858 -4.731 1.00 96.81 98 ILE A CA 1
ATOM 782 C C . ILE A 1 98 ? 4.136 6.723 -5.166 1.00 96.81 98 ILE A C 1
ATOM 784 O O . ILE A 1 98 ? 3.244 6.793 -4.319 1.00 96.81 98 ILE A O 1
ATOM 788 N N . PHE A 1 99 ? 3.875 6.485 -6.454 1.00 94.44 99 PHE A N 1
ATOM 789 C CA . PHE A 1 99 ? 2.528 6.301 -6.995 1.00 94.44 99 PHE A CA 1
ATOM 790 C C . PHE A 1 99 ? 1.818 5.120 -6.340 1.00 94.44 99 PHE A C 1
ATOM 792 O O . PHE A 1 99 ? 0.682 5.276 -5.894 1.00 94.44 99 PHE A O 1
ATOM 799 N N . SER A 1 100 ? 2.498 3.981 -6.185 1.00 95.62 100 SER A N 1
ATOM 800 C CA . SER A 1 100 ? 1.924 2.818 -5.499 1.00 95.62 100 SER A CA 1
ATOM 801 C C . SER A 1 100 ? 1.534 3.133 -4.049 1.00 95.62 100 SER A C 1
ATOM 803 O O . SER A 1 100 ? 0.474 2.711 -3.578 1.00 95.62 100 SER A O 1
ATOM 805 N N . GLY A 1 101 ? 2.334 3.944 -3.348 1.00 97.06 101 GLY A N 1
ATOM 806 C CA . GLY A 1 101 ? 2.030 4.425 -2.002 1.00 97.06 101 GLY A CA 1
ATOM 807 C C . GLY A 1 101 ? 0.821 5.365 -1.968 1.00 97.06 101 GLY A C 1
ATOM 808 O O . GLY A 1 101 ? -0.079 5.182 -1.149 1.00 97.06 101 GLY A O 1
ATOM 809 N N . LEU A 1 102 ? 0.763 6.339 -2.881 1.00 95.69 102 LEU A N 1
ATOM 810 C CA . LEU A 1 102 ? -0.350 7.291 -2.994 1.00 95.69 102 LEU A CA 1
ATOM 811 C C . LEU A 1 102 ? -1.671 6.618 -3.382 1.00 95.69 102 LEU A C 1
ATOM 813 O O . LEU A 1 102 ? -2.727 7.022 -2.905 1.00 95.69 102 LEU A O 1
ATOM 817 N N . GLN A 1 103 ? -1.617 5.583 -4.214 1.00 95.00 103 GLN A N 1
ATOM 818 C CA . GLN A 1 103 ? -2.773 4.793 -4.632 1.00 95.00 103 GLN A CA 1
ATOM 819 C C . GLN A 1 103 ? -3.302 3.907 -3.492 1.00 95.00 103 GLN A C 1
ATOM 821 O O . GLN A 1 103 ? -4.513 3.801 -3.277 1.00 95.00 103 GLN A O 1
ATOM 826 N N . SER A 1 104 ? -2.399 3.272 -2.738 1.00 97.88 104 SER A N 1
ATOM 827 C CA . SER A 1 104 ? -2.762 2.292 -1.708 1.00 97.88 104 SER A CA 1
ATOM 828 C C . SER A 1 104 ? -3.118 2.903 -0.352 1.00 97.88 104 SER A C 1
ATOM 830 O O . SER A 1 104 ? -4.020 2.400 0.320 1.00 97.88 104 SER A O 1
ATOM 832 N N . LEU A 1 105 ? -2.459 3.987 0.066 1.00 98.44 105 LEU A N 1
ATOM 833 C CA . LEU A 1 105 ? -2.617 4.535 1.415 1.00 98.44 105 LEU A CA 1
ATOM 834 C C . LEU A 1 105 ? -4.026 5.082 1.714 1.00 98.44 105 LEU A C 1
ATOM 836 O O . LEU A 1 105 ? -4.571 4.720 2.762 1.00 98.44 105 LEU A O 1
ATOM 840 N N . PRO A 1 106 ? -4.658 5.913 0.858 1.00 98.19 106 PRO A N 1
ATOM 841 C CA . PRO A 1 106 ? -5.975 6.477 1.157 1.00 98.19 106 PRO A CA 1
ATOM 842 C C . PRO A 1 106 ? -7.036 5.387 1.316 1.00 98.19 106 PRO A C 1
ATOM 844 O O . PRO A 1 106 ? -7.782 5.370 2.292 1.00 98.19 106 PRO A O 1
ATOM 847 N N . THR A 1 107 ? -7.052 4.427 0.395 1.00 98.12 107 THR A N 1
ATOM 848 C CA . THR A 1 107 ? -7.990 3.298 0.380 1.00 98.12 107 THR A CA 1
ATOM 849 C C . THR A 1 107 ? -7.745 2.341 1.548 1.00 98.12 107 THR A C 1
ATOM 851 O O . THR A 1 107 ? -8.699 1.938 2.221 1.00 98.12 107 THR A O 1
ATOM 854 N N . ALA A 1 108 ? -6.480 2.064 1.887 1.00 98.62 108 ALA A N 1
ATOM 855 C CA . ALA A 1 108 ? -6.130 1.288 3.074 1.00 98.62 108 ALA A CA 1
ATOM 856 C C . ALA A 1 108 ? -6.592 1.981 4.369 1.00 98.62 108 ALA A C 1
ATOM 858 O O . ALA A 1 108 ? -7.142 1.323 5.255 1.00 98.62 108 ALA A O 1
ATOM 859 N N . LEU A 1 109 ? -6.414 3.300 4.495 1.00 98.62 109 LEU A N 1
ATOM 860 C CA . LEU A 1 109 ? -6.898 4.052 5.655 1.00 98.62 109 LEU A CA 1
ATOM 861 C C . LEU A 1 109 ? -8.426 4.027 5.741 1.00 98.62 109 LEU A C 1
ATOM 863 O O . LEU A 1 109 ? -8.954 3.745 6.817 1.00 98.62 109 LEU A O 1
ATOM 867 N N . ILE A 1 110 ? -9.127 4.250 4.626 1.00 98.56 110 ILE A N 1
ATOM 868 C CA . ILE A 1 110 ? -10.594 4.183 4.564 1.00 98.56 110 ILE A CA 1
ATOM 869 C C . ILE A 1 110 ? -11.084 2.821 5.067 1.00 98.56 110 ILE A C 1
ATOM 871 O O . ILE A 1 110 ? -11.870 2.775 6.012 1.00 98.56 110 ILE A O 1
ATOM 875 N N . GLY A 1 111 ? -10.572 1.712 4.521 1.00 98.44 111 GLY A N 1
ATOM 876 C CA . GLY A 1 111 ? -10.976 0.367 4.947 1.00 98.44 111 GLY A CA 1
ATOM 877 C C . GLY A 1 111 ? -10.728 0.106 6.438 1.00 98.44 111 GLY A C 1
ATOM 878 O O . GLY A 1 111 ? -11.597 -0.419 7.141 1.00 98.44 111 GLY A O 1
ATOM 879 N N . ALA A 1 112 ? -9.587 0.557 6.965 1.00 98.38 112 ALA A N 1
ATOM 880 C CA . ALA A 1 112 ? -9.242 0.384 8.371 1.00 98.38 112 ALA A CA 1
ATOM 881 C C . ALA A 1 112 ? -10.142 1.210 9.311 1.00 98.38 112 ALA A C 1
ATOM 883 O O . ALA A 1 112 ? -10.573 0.722 10.360 1.00 98.38 112 ALA A O 1
ATOM 884 N N . TYR A 1 113 ? -10.456 2.459 8.955 1.00 98.38 113 TYR A N 1
ATOM 885 C CA . TYR A 1 113 ? -11.352 3.299 9.755 1.00 98.38 113 TYR A CA 1
ATOM 886 C C . TYR A 1 113 ? -12.814 2.854 9.661 1.00 98.38 113 TYR A C 1
ATOM 888 O O . TYR A 1 113 ? -13.513 2.896 10.675 1.00 98.38 113 TYR A O 1
ATOM 896 N N . LEU A 1 114 ? -13.257 2.341 8.509 1.00 97.94 114 LEU A N 1
ATOM 897 C CA . LEU A 1 114 ? -14.574 1.715 8.367 1.00 97.94 114 LEU A CA 1
ATOM 898 C C . LEU A 1 114 ? -14.726 0.528 9.323 1.00 97.94 114 LEU A C 1
ATOM 900 O O . LEU A 1 114 ? -15.679 0.477 10.101 1.00 97.94 114 LEU A O 1
ATOM 904 N N . ALA A 1 115 ? -13.748 -0.382 9.342 1.00 97.25 115 ALA A N 1
ATOM 905 C CA . ALA A 1 115 ? -13.731 -1.503 10.279 1.00 97.25 115 ALA A CA 1
ATOM 906 C C . ALA A 1 115 ? -13.794 -1.043 11.742 1.00 97.25 115 ALA A C 1
ATOM 908 O O . ALA A 1 115 ? -14.523 -1.620 12.551 1.00 97.25 115 ALA A O 1
ATOM 909 N N . LYS A 1 116 ? -13.067 0.027 12.086 1.00 96.31 116 LYS A N 1
ATOM 910 C CA . LYS A 1 116 ? -13.102 0.591 13.437 1.00 96.31 116 LYS A CA 1
ATOM 911 C C . LYS A 1 116 ? -14.475 1.153 13.803 1.00 96.31 116 LYS A C 1
ATOM 913 O O . LYS A 1 116 ? -14.919 0.945 14.930 1.00 96.31 116 LYS A O 1
ATOM 918 N N . GLY A 1 117 ? -15.143 1.824 12.865 1.00 95.44 117 GLY A N 1
ATOM 919 C CA . GLY A 1 117 ? -16.526 2.2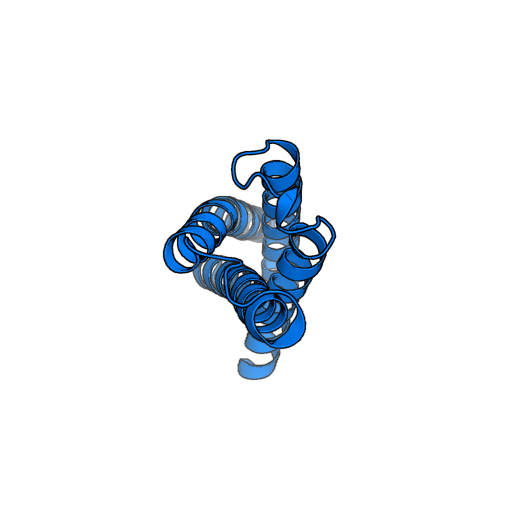71 13.023 1.00 95.44 117 GLY A CA 1
ATOM 920 C C . GLY A 1 117 ? -17.453 1.099 13.337 1.00 95.44 117 GLY A C 1
ATOM 921 O O . GLY A 1 117 ? -18.123 1.110 14.366 1.00 95.44 117 GLY A O 1
ATOM 922 N N . VAL A 1 118 ? -17.399 0.033 12.531 1.00 93.81 118 VAL A N 1
ATOM 923 C CA . VAL A 1 118 ? -18.199 -1.192 12.730 1.00 93.81 118 VAL A CA 1
ATOM 924 C C . VAL A 1 118 ? -17.961 -1.825 14.106 1.00 93.81 118 VAL A C 1
ATOM 926 O O . VAL A 1 118 ? -18.910 -2.246 14.763 1.00 93.81 118 VAL A O 1
ATOM 929 N N . GLN A 1 119 ? -16.713 -1.879 14.577 1.00 92.50 119 GLN A N 1
ATOM 930 C CA . GLN A 1 119 ? -16.393 -2.408 15.909 1.00 92.50 119 GLN A CA 1
ATOM 931 C C . GLN A 1 119 ? -16.981 -1.573 17.047 1.00 92.50 119 GLN A C 1
ATOM 933 O O . GLN A 1 119 ? -17.309 -2.131 18.091 1.00 92.50 119 GLN A O 1
ATOM 938 N N . ASN A 1 120 ? -17.081 -0.255 16.874 1.00 91.00 120 ASN A N 1
ATOM 939 C CA . ASN A 1 120 ? -17.648 0.625 17.890 1.00 91.00 120 ASN A CA 1
ATOM 940 C C . ASN A 1 120 ? -19.175 0.479 17.977 1.00 91.00 120 ASN A C 1
ATOM 942 O O . ASN A 1 120 ? -19.699 0.547 19.077 1.00 91.00 120 ASN A O 1
ATOM 946 N N . PHE A 1 121 ? -19.870 0.227 16.861 1.00 88.75 121 PHE A N 1
ATOM 947 C CA . PHE A 1 121 ? -21.323 -0.014 16.854 1.00 88.75 121 PHE A CA 1
ATOM 948 C C . PHE A 1 121 ? -21.741 -1.353 17.476 1.00 88.75 121 PHE A C 1
ATOM 950 O O . PHE A 1 121 ? -22.895 -1.514 17.855 1.00 88.75 121 PHE A O 1
ATOM 957 N N . LYS A 1 122 ? -20.832 -2.334 17.539 1.00 77.94 122 LYS A N 1
ATOM 958 C CA . LYS A 1 122 ? -21.099 -3.658 18.128 1.00 77.94 122 LYS A CA 1
ATOM 959 C C . LYS A 1 122 ? -20.847 -3.731 19.640 1.00 77.94 122 LYS A C 1
ATOM 961 O O . LYS A 1 122 ? -21.052 -4.798 20.214 1.00 77.94 122 LYS A O 1
ATOM 966 N N . LYS A 1 123 ? -20.331 -2.663 20.247 1.00 60.72 123 LYS A N 1
ATOM 967 C CA . LYS A 1 123 ? -20.132 -2.553 21.696 1.00 60.72 123 LYS A CA 1
ATOM 968 C C . LYS A 1 123 ? -21.329 -1.877 22.336 1.00 60.72 123 LYS A C 1
ATOM 970 O O . LYS A 1 123 ? -21.642 -2.284 23.471 1.00 60.72 123 LYS A O 1
#

Foldseek 3Di:
DVVVLLVVLLQLLLVLLCVLPVVDPLVRDDLPDPVSLCSLLVSLLQSLLVSCLPPVDDQLSSLVSSLNSNLVNLVVVLCCCCVPPNVPGPPPSVVSSVSSSVSRRVSNSNSNVVSVVVVVVVD

Secondary structure (DSSP, 8-state):
-HHHHHHHHHHHHHHHHHHHHTTS-TTT--TT-HHHHHHHHHHHHHHHHHHHHHH---HHHHHHHHHHHHHHHHHHHHHHHHHHT-TTTTTTHHHHHHHHHHHHHHHHHHHHHHHHHHHHHT-

Nearest PDB structures (foldseek):
  9c7v-assembly1_C  TM=4.719E-01  e=3.486E+00  Homo sapiens
  8q54-assembly1_C  TM=4.663E-01  e=2.866E+00  Methanothermobacter marburgensis
  6j8w-assembly1_A  TM=3.729E-01  e=7.268E+00  Streptomyces viridosporus
  6xpd-assembly1_A  TM=2.655E-01  e=5.418E+00  Homo sapiens

Sequence (123 aa):
MKNKVIFWVTLIGILIGAISYWRIPYDEMNLSEINLWLFVGAGTLIGSLFSTLLFNLKPWKVGLLITLGVILAVIIRIIYDVTFFDSTSHNLAPFEVIFSGLQSLPTALIGAYLAKGVQNFKK

pLDDT: mean 93.72, std 6.39, range [60.72, 98.69]

Solvent-accessible surface area (backbone atoms only — not comparable to full-atom values): 6202 Å² total; per-residue (Å²): 110,69,68,60,52,53,49,52,44,22,47,52,14,24,50,40,25,39,65,52,52,73,75,49,59,75,95,75,57,57,91,82,36,66,67,58,52,48,48,38,27,51,40,29,17,52,51,16,19,50,45,26,64,76,65,71,53,61,31,70,58,43,9,51,32,28,24,49,13,26,32,48,30,50,51,53,46,51,53,47,42,34,72,74,76,39,71,76,54,67,87,54,47,76,56,54,44,51,50,48,35,66,54,22,33,61,31,6,35,49,20,6,48,51,29,51,52,56,57,60,76,74,107

Radius of gyration: 15.08 Å; Cα contacts (8 Å, |Δi|>4): 168; chains: 1; bounding box: 40×20×43 Å